Protein AF-A0A383BIZ0-F1 (afdb_monomer)

pLDDT: mean 73.34, std 13.03, range [51.78, 92.69]

Mean predicted aligned error: 13.06 Å

Radius of gyration: 22.9 Å; Cα contacts (8 Å, |Δi|>4): 50; chains: 1; bounding box: 58×27×60 Å

Foldseek 3Di:
DVVVVVVVVVVVVVVVVVVPPPDPPQAADEQDQDDDDPDDSVVSVVVSVVVLVVVVVVVRHHYDDPVNVVVVCVVVVVVVVPQPDPVNSVVSSVD

Nearest PDB structures (foldseek):
  4q6z-assembly1_A  TM=5.664E-01  e=2.538E+00  Escherichia coli UTI89

Solvent-accessible surface area (backbone atoms only — not comparable to full-atom values): 5911 Å² total; per-residue (Å²): 114,69,64,63,56,52,53,53,52,52,52,57,58,57,59,59,59,65,72,76,65,76,74,80,85,44,55,75,46,76,83,75,79,60,84,63,82,94,54,54,71,70,54,32,50,52,52,37,53,49,50,54,50,57,52,53,73,63,67,63,45,42,73,60,53,70,69,56,52,53,48,55,26,57,77,70,53,42,67,78,72,67,66,78,48,76,73,46,56,56,59,66,70,73,112

Sequence (95 aa):
MKAIRFTALICLITVNFHLYAQEENRPTVAILDFEGQGIGVQEVQTLTERMRTEIGNTNAVRLIERKAIESIMAEQGLAQSGCVSDECAAEVGQL

Secondary structure (DSSP, 8-state):
-HHHHHHHHHHHHHHHHHTT-----PPEE--PPPPPSSS-HHHHHHHHHHHHHHHHHT-SSEEPPHHHHHHHHHHTTTTTTT--SHHHHHHHTT-

Organism: NCBI:txid408172

Structure (mmCIF, N/CA/C/O backbone):
data_AF-A0A383BIZ0-F1
#
_entry.id   AF-A0A383BIZ0-F1
#
loop_
_atom_site.group_PDB
_atom_site.id
_atom_site.type_symbol
_atom_site.label_atom_id
_atom_site.label_alt_id
_atom_site.label_comp_id
_atom_site.label_asym_id
_atom_site.label_entity_id
_atom_site.label_seq_id
_atom_site.pdbx_PDB_ins_code
_atom_site.Cartn_x
_atom_site.Cartn_y
_atom_site.Cartn_z
_atom_site.occupancy
_atom_site.B_iso_or_equiv
_atom_site.auth_seq_id
_atom_site.auth_comp_id
_atom_site.auth_asym_id
_atom_site.auth_atom_id
_atom_site.pdbx_PDB_model_num
ATOM 1 N N . MET A 1 1 ? 38.040 5.109 -44.853 1.00 62.03 1 MET A N 1
ATOM 2 C CA . MET A 1 1 ? 38.549 4.940 -43.466 1.00 62.03 1 MET A CA 1
ATOM 3 C C . MET A 1 1 ? 37.850 5.825 -42.427 1.00 62.03 1 MET A C 1
ATOM 5 O O . MET A 1 1 ? 37.507 5.308 -41.375 1.00 62.03 1 MET A O 1
ATOM 9 N N . LYS A 1 2 ? 37.604 7.123 -42.684 1.00 66.50 2 LYS A N 1
ATOM 10 C CA . LYS A 1 2 ? 36.931 8.025 -41.718 1.00 66.50 2 LYS A CA 1
ATOM 11 C C . LYS A 1 2 ? 35.469 7.644 -41.427 1.00 66.50 2 LYS A C 1
ATOM 13 O O . LYS A 1 2 ? 35.084 7.626 -40.269 1.00 66.50 2 LYS A O 1
ATOM 18 N N . ALA A 1 3 ? 34.708 7.252 -42.455 1.00 64.81 3 ALA A N 1
ATOM 19 C CA . ALA A 1 3 ? 33.311 6.831 -42.313 1.00 64.81 3 ALA A CA 1
ATOM 20 C C . ALA A 1 3 ? 33.152 5.600 -41.403 1.00 64.81 3 ALA A C 1
ATOM 22 O O . ALA A 1 3 ? 32.365 5.639 -40.475 1.00 64.81 3 ALA A O 1
ATOM 23 N N . ILE A 1 4 ? 33.988 4.569 -41.580 1.00 73.62 4 ILE A N 1
ATOM 24 C CA . ILE A 1 4 ? 33.956 3.334 -40.771 1.00 73.62 4 ILE A CA 1
ATOM 25 C C . ILE A 1 4 ? 34.223 3.623 -39.284 1.00 73.62 4 ILE A C 1
ATOM 27 O O . ILE A 1 4 ? 33.560 3.068 -38.414 1.00 73.62 4 ILE A O 1
ATOM 31 N N . ARG A 1 5 ? 35.159 4.536 -38.983 1.00 71.94 5 ARG A N 1
ATOM 32 C CA . ARG A 1 5 ? 35.440 4.975 -37.606 1.00 71.94 5 ARG A CA 1
ATOM 33 C C . ARG A 1 5 ? 34.277 5.761 -36.996 1.00 71.94 5 ARG A C 1
ATOM 35 O O . ARG A 1 5 ? 34.000 5.602 -35.814 1.00 71.94 5 ARG A O 1
ATOM 42 N N . PHE A 1 6 ? 33.593 6.573 -37.800 1.00 74.62 6 PHE A N 1
ATOM 43 C CA . PHE A 1 6 ? 32.441 7.361 -37.364 1.00 74.62 6 PHE A CA 1
ATOM 44 C C . PHE A 1 6 ? 31.215 6.475 -37.099 1.00 74.62 6 PHE A C 1
ATOM 46 O O . PHE A 1 6 ? 30.559 6.623 -36.073 1.00 74.62 6 PHE A O 1
ATOM 53 N N . THR A 1 7 ? 30.958 5.494 -37.969 1.00 77.25 7 THR A N 1
ATOM 54 C CA . THR A 1 7 ? 29.876 4.515 -37.790 1.00 77.25 7 THR A CA 1
ATOM 55 C C . THR A 1 7 ? 30.105 3.643 -36.553 1.00 77.25 7 THR A C 1
ATOM 57 O O . THR A 1 7 ? 29.175 3.426 -35.783 1.00 77.25 7 THR A O 1
ATOM 60 N N . ALA A 1 8 ? 31.347 3.210 -36.299 1.00 79.38 8 ALA A N 1
ATOM 61 C CA . ALA A 1 8 ? 31.684 2.436 -35.101 1.00 79.38 8 ALA A CA 1
ATOM 62 C C . ALA A 1 8 ? 31.477 3.232 -33.796 1.00 79.38 8 ALA A C 1
ATOM 64 O O . ALA A 1 8 ? 30.993 2.680 -32.810 1.00 79.38 8 ALA A O 1
ATOM 65 N N . LEU A 1 9 ? 31.799 4.531 -33.797 1.00 77.31 9 LEU A N 1
ATOM 66 C CA . LEU A 1 9 ? 31.600 5.410 -32.641 1.00 77.31 9 LEU A CA 1
ATOM 67 C C . LEU A 1 9 ? 30.108 5.616 -32.329 1.00 77.31 9 LEU A C 1
ATOM 69 O O . LEU A 1 9 ? 29.707 5.562 -31.170 1.00 77.31 9 LEU A O 1
ATOM 73 N N . ILE A 1 10 ? 29.280 5.802 -33.362 1.00 79.50 10 ILE A N 1
ATOM 74 C CA . ILE A 1 10 ? 27.827 5.966 -33.212 1.00 79.50 10 ILE A CA 1
ATOM 75 C C . ILE A 1 10 ? 27.189 4.683 -32.660 1.00 79.50 10 ILE A C 1
ATOM 77 O O . ILE A 1 10 ? 26.394 4.768 -31.728 1.00 79.50 10 ILE A O 1
ATOM 81 N N . CYS A 1 11 ? 27.579 3.502 -33.155 1.00 75.12 11 CYS A N 1
ATOM 82 C CA . CYS A 1 11 ? 27.096 2.223 -32.619 1.00 75.12 11 CYS A CA 1
ATOM 83 C C . CYS A 1 11 ? 27.486 2.003 -31.149 1.00 75.12 11 CYS A C 1
ATOM 85 O O . CYS A 1 11 ? 26.684 1.488 -30.377 1.00 75.12 11 CYS A O 1
ATOM 87 N N . LEU A 1 12 ? 28.690 2.410 -30.736 1.00 69.81 12 LEU A N 1
ATOM 88 C CA . LEU A 1 12 ? 29.098 2.337 -29.330 1.00 69.81 12 LEU A CA 1
ATOM 89 C C . LEU A 1 12 ? 28.209 3.212 -28.439 1.00 69.81 12 LEU A C 1
ATOM 91 O O . LEU A 1 12 ? 27.811 2.778 -27.363 1.00 69.81 12 LEU A O 1
ATOM 95 N N . ILE A 1 13 ? 27.849 4.416 -28.885 1.00 72.38 13 ILE A N 1
ATOM 96 C CA . ILE A 1 13 ? 27.007 5.331 -28.102 1.00 72.38 13 ILE A CA 1
ATOM 97 C C . ILE A 1 13 ? 25.558 4.818 -28.011 1.00 72.38 13 ILE A C 1
ATOM 99 O O . ILE A 1 13 ? 24.967 4.861 -26.932 1.00 72.38 13 ILE A O 1
ATOM 103 N N . THR A 1 14 ? 24.986 4.279 -29.094 1.00 68.75 14 THR A N 1
ATOM 104 C CA . THR A 1 14 ? 23.585 3.810 -29.099 1.00 68.75 14 THR A CA 1
ATOM 105 C C . THR A 1 14 ? 23.367 2.514 -28.315 1.00 68.75 14 THR A C 1
ATOM 107 O O . THR A 1 14 ? 22.323 2.365 -27.682 1.00 68.75 14 THR A O 1
ATOM 110 N N . VAL A 1 15 ? 24.353 1.609 -28.276 1.00 65.69 15 VAL A N 1
ATOM 111 C CA . VAL A 1 15 ? 24.275 0.360 -27.488 1.00 65.69 15 VAL A CA 1
ATOM 112 C C . VAL A 1 15 ? 24.275 0.635 -25.979 1.00 65.69 15 VAL A C 1
ATOM 114 O O . VAL A 1 15 ? 23.562 -0.035 -25.235 1.00 65.69 15 VAL A O 1
ATOM 117 N N . ASN A 1 16 ? 25.005 1.655 -25.515 1.00 62.56 16 ASN A N 1
ATOM 118 C CA . ASN A 1 16 ? 25.016 2.034 -24.096 1.00 62.56 16 ASN A CA 1
ATOM 119 C C . ASN A 1 16 ? 23.671 2.616 -23.627 1.00 62.56 16 ASN A C 1
ATOM 121 O O . ASN A 1 16 ? 23.326 2.476 -22.459 1.00 62.56 16 ASN A O 1
ATOM 125 N N . PHE A 1 17 ? 22.884 3.225 -24.521 1.00 63.66 17 PHE A N 1
ATOM 126 C CA . PHE A 1 17 ? 21.608 3.851 -24.157 1.00 63.66 17 PHE A CA 1
ATOM 127 C C . PHE A 1 17 ? 20.517 2.826 -23.796 1.00 63.66 17 PHE A C 1
ATOM 129 O O . PHE A 1 17 ? 19.671 3.099 -22.953 1.00 63.66 17 PHE A O 1
ATOM 136 N N . HIS A 1 18 ? 20.547 1.626 -24.388 1.00 57.81 18 HIS A N 1
ATOM 137 C CA . HIS A 1 18 ? 19.543 0.582 -24.124 1.00 57.81 18 HIS A CA 1
ATOM 138 C C . HIS A 1 18 ? 19.756 -0.158 -22.792 1.00 57.81 18 HIS A C 1
ATOM 140 O O . HIS A 1 18 ? 18.828 -0.780 -22.287 1.00 57.81 18 HIS A O 1
ATOM 146 N N . LEU A 1 19 ? 20.952 -0.081 -22.195 1.00 57.38 19 LEU A N 1
ATOM 147 C CA . LEU A 1 19 ? 21.264 -0.742 -20.920 1.00 57.38 19 LEU A CA 1
ATOM 148 C C . LEU A 1 19 ? 20.660 -0.032 -19.698 1.00 57.38 19 LEU A C 1
ATOM 150 O O . LEU A 1 19 ? 20.476 -0.669 -18.665 1.00 57.38 19 LEU A O 1
ATOM 154 N N . TYR A 1 20 ? 20.318 1.253 -19.816 1.00 60.03 20 TYR A N 1
ATOM 155 C CA . TYR A 1 20 ? 19.788 2.059 -18.708 1.00 60.03 20 TYR A CA 1
ATOM 156 C C . TYR A 1 20 ? 18.255 2.158 -18.672 1.00 60.03 20 TYR A C 1
ATOM 158 O O . TYR A 1 20 ? 17.718 2.785 -17.765 1.00 60.03 20 TYR A O 1
ATOM 166 N N . ALA A 1 21 ? 17.545 1.545 -19.623 1.00 57.00 21 ALA A N 1
ATOM 167 C CA . ALA A 1 21 ? 16.092 1.672 -19.767 1.00 57.00 21 ALA A CA 1
ATOM 168 C C . ALA A 1 21 ? 15.312 0.415 -19.337 1.00 57.00 21 ALA A C 1
ATOM 170 O O . ALA A 1 21 ? 14.240 0.144 -19.873 1.00 57.00 21 ALA A O 1
ATOM 171 N N . GLN A 1 22 ? 15.832 -0.380 -18.394 1.00 60.16 22 GLN A N 1
ATOM 172 C CA . GLN A 1 22 ? 15.016 -1.434 -17.783 1.00 60.16 22 GLN A CA 1
ATOM 173 C C . GLN A 1 22 ? 14.015 -0.790 -16.822 1.00 60.16 22 GLN A C 1
ATOM 175 O O . GLN A 1 22 ? 14.323 -0.545 -15.658 1.00 60.16 22 GLN A O 1
ATOM 180 N N . GLU A 1 23 ? 12.826 -0.484 -17.339 1.00 60.78 23 GLU A N 1
ATOM 181 C CA . GLU A 1 23 ? 11.662 -0.182 -16.515 1.00 60.78 23 GLU A CA 1
ATOM 182 C C . GLU A 1 23 ? 11.363 -1.395 -15.634 1.00 60.78 23 GLU A C 1
ATOM 184 O O . GLU A 1 23 ? 11.099 -2.507 -16.102 1.00 60.78 23 GLU A O 1
ATOM 189 N N . GLU A 1 24 ? 11.444 -1.176 -14.329 1.00 65.62 24 GLU A N 1
ATOM 190 C CA . GLU A 1 24 ? 11.043 -2.140 -13.328 1.00 65.62 24 GLU A CA 1
ATOM 191 C C . GLU A 1 24 ? 9.514 -2.271 -13.372 1.00 65.62 24 GLU A C 1
ATOM 193 O O . GLU A 1 24 ? 8.790 -1.533 -12.708 1.00 65.62 24 GLU A O 1
ATOM 198 N N . ASN A 1 25 ? 9.025 -3.202 -14.200 1.00 68.88 25 ASN A N 1
ATOM 199 C CA . ASN A 1 25 ? 7.608 -3.542 -14.387 1.00 68.88 25 ASN A CA 1
ATOM 200 C C . ASN A 1 25 ? 7.005 -4.222 -13.140 1.00 68.88 25 ASN A C 1
ATOM 202 O O . ASN A 1 25 ? 6.443 -5.317 -13.212 1.00 68.88 25 ASN A O 1
ATOM 206 N N . ARG A 1 26 ? 7.139 -3.598 -11.967 1.00 80.62 26 ARG A N 1
ATOM 207 C CA . ARG A 1 26 ? 6.446 -4.023 -10.751 1.00 80.62 26 ARG A CA 1
ATOM 208 C C . ARG A 1 26 ? 5.007 -3.510 -10.816 1.00 80.62 26 ARG A C 1
ATOM 210 O O . ARG A 1 26 ? 4.810 -2.291 -10.872 1.00 80.62 26 ARG A O 1
ATOM 217 N N . PRO A 1 27 ? 3.991 -4.390 -10.785 1.00 82.31 27 PRO A N 1
ATOM 218 C CA . PRO A 1 27 ? 2.608 -3.947 -10.727 1.00 82.31 27 PRO A CA 1
ATOM 219 C C . PRO A 1 27 ? 2.379 -3.107 -9.468 1.00 82.31 27 PRO A C 1
ATOM 221 O O . PRO A 1 27 ? 2.983 -3.332 -8.416 1.00 82.31 27 PRO A O 1
ATOM 224 N N . THR A 1 28 ? 1.519 -2.103 -9.598 1.00 83.31 28 THR A N 1
ATOM 225 C CA . THR A 1 28 ? 1.173 -1.197 -8.503 1.00 83.31 28 THR A CA 1
ATOM 226 C C . THR A 1 28 ? -0.031 -1.755 -7.771 1.00 83.31 28 THR A C 1
ATOM 228 O O . THR A 1 28 ? -1.017 -2.108 -8.408 1.00 83.31 28 THR A O 1
ATOM 231 N N . VAL A 1 29 ? 0.062 -1.874 -6.449 1.00 85.19 29 VAL A N 1
ATOM 232 C CA . VAL A 1 29 ? -0.976 -2.515 -5.635 1.00 85.19 29 VAL A CA 1
ATOM 233 C C . VAL A 1 29 ? -1.301 -1.639 -4.432 1.00 85.19 29 VAL A C 1
ATOM 235 O O . VAL A 1 29 ? -0.411 -1.189 -3.707 1.00 85.19 29 VAL A O 1
ATOM 238 N N . ALA A 1 30 ? -2.594 -1.426 -4.209 1.00 83.69 30 ALA A N 1
ATOM 239 C CA . ALA A 1 30 ? -3.139 -0.833 -2.998 1.00 83.69 30 ALA A CA 1
ATOM 240 C C . ALA A 1 30 ? -3.778 -1.934 -2.141 1.00 83.69 30 ALA A C 1
ATOM 242 O O . ALA A 1 30 ? -4.451 -2.821 -2.659 1.00 83.69 30 ALA A O 1
ATOM 243 N N . ILE A 1 31 ? -3.550 -1.883 -0.828 1.00 83.75 31 ILE A N 1
ATOM 244 C CA . ILE A 1 31 ? -4.138 -2.818 0.140 1.00 83.75 31 ILE A CA 1
ATOM 245 C C . ILE A 1 31 ? -5.049 -2.003 1.048 1.00 83.75 31 ILE A C 1
ATOM 247 O O . ILE A 1 31 ? -4.556 -1.118 1.756 1.00 83.75 31 ILE A O 1
ATOM 251 N N . LEU A 1 32 ? -6.347 -2.300 1.003 1.00 82.94 32 LEU A N 1
ATOM 252 C CA . LEU A 1 32 ? -7.365 -1.730 1.885 1.00 82.94 32 LEU A CA 1
ATOM 253 C C . LEU A 1 32 ? -7.408 -2.490 3.218 1.00 82.94 32 LEU A C 1
ATOM 255 O O . LEU A 1 32 ? -6.905 -3.611 3.314 1.00 82.94 32 LEU A O 1
ATOM 259 N N . ASP A 1 33 ? -7.992 -1.868 4.242 1.00 83.44 33 ASP A N 1
ATOM 260 C CA . ASP A 1 33 ? -8.195 -2.517 5.537 1.00 83.44 33 ASP A CA 1
ATOM 261 C C . ASP A 1 33 ? -9.149 -3.707 5.395 1.00 83.44 33 ASP A C 1
ATOM 263 O O . ASP A 1 33 ? -10.159 -3.632 4.696 1.00 83.44 33 ASP A O 1
ATOM 267 N N . PHE A 1 34 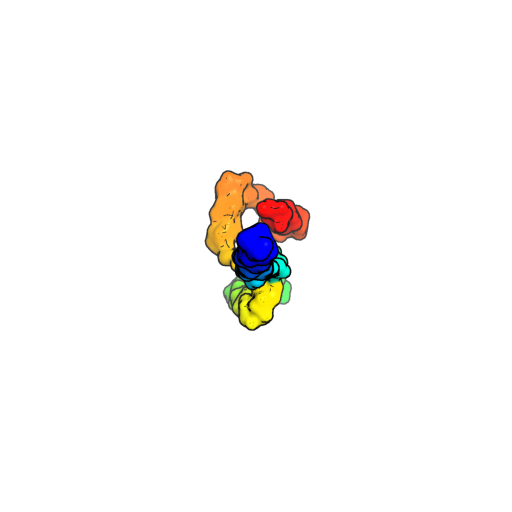? -8.816 -4.822 6.045 1.00 86.44 34 PHE A N 1
ATOM 268 C CA . PHE A 1 34 ? -9.656 -6.015 5.996 1.00 86.44 34 PHE A CA 1
ATOM 269 C C . PHE A 1 34 ? -10.999 -5.806 6.704 1.00 86.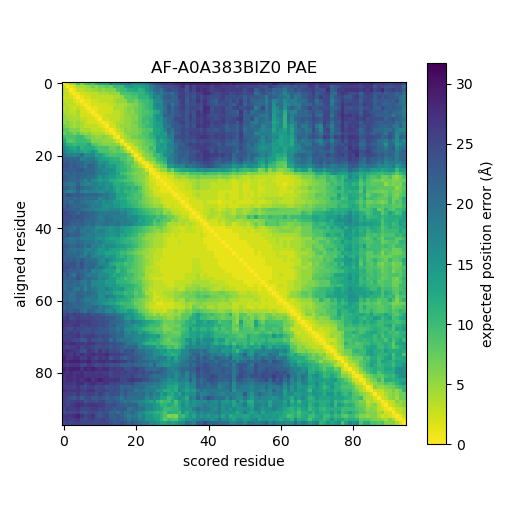44 34 PHE A C 1
ATOM 271 O O . PHE A 1 34 ? -11.117 -5.034 7.653 1.00 86.44 34 PHE A O 1
ATOM 278 N N . GLU A 1 35 ? -12.010 -6.573 6.303 1.00 85.44 35 GLU A N 1
ATOM 279 C CA . GLU A 1 35 ? -13.250 -6.681 7.067 1.00 85.44 35 GLU A CA 1
ATOM 280 C C . GLU A 1 35 ? -13.095 -7.726 8.179 1.00 85.44 35 GLU A C 1
ATOM 282 O O . GLU A 1 35 ? -12.764 -8.890 7.942 1.00 85.44 35 GLU A O 1
ATOM 287 N N . GLY A 1 36 ? -13.319 -7.313 9.426 1.00 85.19 36 GLY A N 1
ATOM 288 C CA . GLY A 1 36 ? -13.206 -8.200 10.580 1.00 85.19 36 GLY A CA 1
ATOM 289 C C . GLY A 1 36 ? -14.391 -9.157 10.704 1.00 85.19 36 GLY A C 1
ATOM 290 O O . GLY A 1 36 ? -15.530 -8.722 10.845 1.00 85.19 36 GLY A O 1
ATOM 291 N N . GLN A 1 37 ? -14.122 -10.463 10.763 1.00 88.44 37 GLN A N 1
ATOM 292 C CA . GLN A 1 37 ? -15.124 -11.487 11.082 1.00 88.44 37 GLN A CA 1
ATOM 293 C C . GLN A 1 37 ? -14.924 -12.017 12.507 1.00 88.44 37 GLN A C 1
ATOM 295 O O . GLN A 1 37 ? -14.181 -12.966 12.736 1.00 88.44 37 GLN A O 1
ATOM 300 N N . GLY A 1 38 ? -15.577 -11.383 13.486 1.00 89.00 38 GLY A N 1
ATOM 301 C CA . GLY A 1 38 ? -15.495 -11.790 14.898 1.00 89.00 38 GLY A CA 1
ATOM 302 C C . GLY A 1 38 ? -14.195 -11.399 15.614 1.00 89.00 38 GLY A C 1
ATOM 303 O O . GLY A 1 38 ? -13.965 -11.847 16.734 1.00 89.00 38 GLY A O 1
ATOM 304 N N . ILE A 1 39 ? -13.372 -10.554 14.991 1.00 89.12 39 ILE A N 1
ATOM 305 C CA . ILE A 1 39 ? -12.127 -10.007 15.546 1.00 89.12 39 ILE A CA 1
ATOM 306 C C . ILE A 1 39 ? -12.243 -8.497 15.762 1.00 89.12 39 ILE A C 1
ATOM 308 O O . ILE A 1 39 ? -13.041 -7.817 15.112 1.00 89.12 39 ILE A O 1
ATOM 312 N N . GLY A 1 40 ? -11.461 -7.967 16.703 1.00 91.75 40 GLY A N 1
ATOM 313 C CA . GLY A 1 40 ? -11.492 -6.544 17.036 1.00 91.75 40 GLY A CA 1
ATOM 314 C C . GLY A 1 40 ? -10.913 -5.668 15.921 1.00 91.75 40 GLY A C 1
ATOM 315 O O . GLY A 1 40 ? -9.980 -6.066 15.229 1.00 91.75 40 GLY A O 1
ATOM 316 N N . VAL A 1 41 ? -11.400 -4.430 15.794 1.00 87.81 41 VAL A N 1
ATOM 317 C CA . VAL A 1 41 ? -10.927 -3.458 14.781 1.00 87.81 41 VAL A CA 1
ATOM 318 C C . VAL A 1 41 ? -9.408 -3.251 14.843 1.00 87.81 41 VAL A C 1
ATOM 320 O O . VAL A 1 41 ? -8.735 -3.175 13.821 1.00 87.81 41 VAL A O 1
ATOM 323 N N . GLN A 1 42 ? -8.838 -3.213 16.047 1.00 89.06 42 GLN A N 1
ATOM 324 C CA . GLN A 1 42 ? -7.398 -3.035 16.235 1.00 89.06 42 GLN A CA 1
ATOM 325 C C . GLN A 1 42 ? -6.581 -4.248 15.758 1.00 89.06 42 GLN A C 1
ATOM 327 O O . GLN A 1 42 ? -5.457 -4.104 15.274 1.00 89.06 42 GLN A O 1
ATOM 332 N N . GLU A 1 43 ? -7.152 -5.446 15.864 1.00 89.81 43 GLU A N 1
ATOM 333 C CA . GLU A 1 43 ? -6.534 -6.687 15.399 1.00 89.81 43 GLU A CA 1
ATOM 334 C C . GLU A 1 43 ? -6.562 -6.758 13.871 1.00 89.81 43 GLU A C 1
ATOM 336 O O . GLU A 1 43 ? -5.536 -7.014 13.245 1.00 89.81 43 G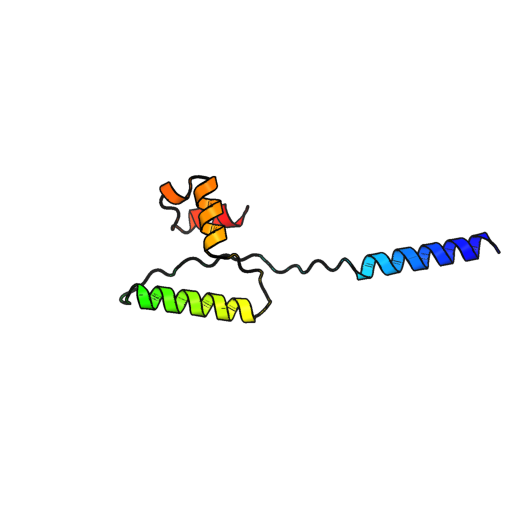LU A O 1
ATOM 341 N N . VAL A 1 44 ? -7.695 -6.394 13.269 1.00 92.06 44 VAL A N 1
ATOM 342 C CA . VAL A 1 44 ? -7.868 -6.236 11.816 1.00 92.06 44 VAL A CA 1
ATOM 343 C C . VAL A 1 44 ? -6.839 -5.270 11.225 1.00 92.06 44 VAL A C 1
ATOM 345 O O . VAL A 1 44 ? -6.166 -5.593 10.243 1.00 92.06 44 VAL A O 1
ATOM 348 N N . GLN A 1 45 ? -6.672 -4.097 11.840 1.00 88.50 45 GLN A N 1
ATOM 349 C CA . GLN A 1 45 ? -5.683 -3.111 11.400 1.00 88.50 45 GLN A CA 1
ATOM 350 C C . GLN A 1 45 ? -4.262 -3.662 11.513 1.00 88.50 45 GLN A C 1
ATOM 352 O O . GLN A 1 45 ? -3.470 -3.542 10.582 1.00 88.50 45 GLN A O 1
ATOM 357 N N . THR A 1 46 ? -3.947 -4.336 12.620 1.00 91.69 46 THR A N 1
ATOM 358 C CA . THR A 1 46 ? -2.626 -4.949 12.821 1.00 91.69 46 THR A CA 1
ATOM 359 C C . THR A 1 46 ? -2.335 -6.020 11.766 1.00 91.69 46 THR A C 1
ATOM 361 O O . THR A 1 46 ? -1.228 -6.070 11.227 1.00 91.69 46 THR A O 1
ATOM 364 N N . LEU A 1 47 ? -3.325 -6.851 11.428 1.00 91.69 47 LEU A N 1
ATOM 365 C CA . LEU A 1 47 ? -3.215 -7.864 10.376 1.00 91.69 47 LEU A CA 1
ATOM 366 C C . LEU A 1 47 ? -3.014 -7.235 8.995 1.00 91.69 47 LEU A C 1
ATOM 368 O O . LEU A 1 47 ? -2.160 -7.693 8.234 1.00 91.69 47 LEU A O 1
ATOM 372 N N . THR A 1 48 ? -3.746 -6.163 8.695 1.00 90.38 48 THR A N 1
ATOM 373 C CA . THR A 1 48 ? -3.610 -5.426 7.431 1.00 90.38 48 THR A CA 1
ATOM 374 C C . THR A 1 48 ? -2.210 -4.814 7.303 1.00 90.38 48 THR A C 1
ATOM 376 O O . THR A 1 48 ? -1.551 -4.976 6.274 1.00 90.38 48 THR A O 1
ATOM 379 N N . GLU A 1 49 ? -1.695 -4.174 8.358 1.00 90.88 49 GLU A N 1
ATOM 380 C CA . GLU A 1 49 ? -0.334 -3.616 8.358 1.00 90.88 49 GLU A CA 1
ATOM 381 C C . GLU A 1 49 ? 0.743 -4.690 8.228 1.00 90.88 49 GLU A C 1
ATOM 383 O O . GLU A 1 49 ? 1.741 -4.503 7.519 1.00 90.88 49 GLU A O 1
ATOM 388 N N . ARG A 1 50 ? 0.534 -5.841 8.878 1.00 92.69 50 ARG A N 1
ATOM 389 C CA . ARG A 1 50 ? 1.433 -6.981 8.734 1.00 92.69 50 ARG A CA 1
ATOM 390 C C . ARG A 1 50 ? 1.451 -7.456 7.284 1.00 92.69 50 ARG A C 1
ATOM 392 O O . ARG A 1 50 ? 2.532 -7.575 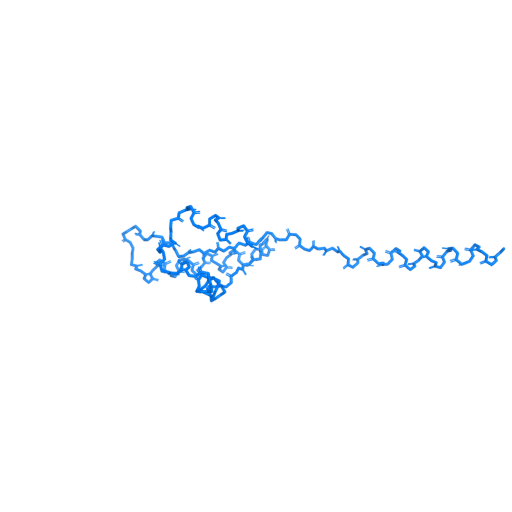6.720 1.00 92.69 50 ARG A O 1
ATOM 399 N N . MET A 1 51 ? 0.287 -7.635 6.659 1.00 91.62 51 MET A N 1
ATOM 400 C CA . MET A 1 51 ? 0.192 -8.027 5.250 1.00 91.62 51 MET A CA 1
ATOM 401 C C . MET A 1 51 ? 0.892 -7.025 4.328 1.00 91.62 51 MET A C 1
ATOM 403 O O . MET A 1 51 ? 1.670 -7.427 3.463 1.00 91.62 51 MET A O 1
ATOM 407 N N . ARG A 1 52 ? 0.669 -5.721 4.531 1.00 90.06 52 ARG A N 1
ATOM 408 C CA . ARG A 1 52 ? 1.319 -4.670 3.734 1.00 90.06 52 ARG A CA 1
ATOM 409 C C . ARG A 1 52 ? 2.840 -4.740 3.850 1.00 90.06 52 ARG A C 1
ATOM 411 O O . ARG A 1 52 ? 3.533 -4.633 2.842 1.00 90.06 52 ARG A O 1
ATOM 418 N N . THR A 1 53 ? 3.351 -4.983 5.053 1.00 91.12 53 THR A N 1
ATOM 419 C CA . THR A 1 53 ? 4.791 -5.141 5.291 1.00 91.12 53 THR A CA 1
ATOM 420 C C . THR A 1 53 ? 5.343 -6.384 4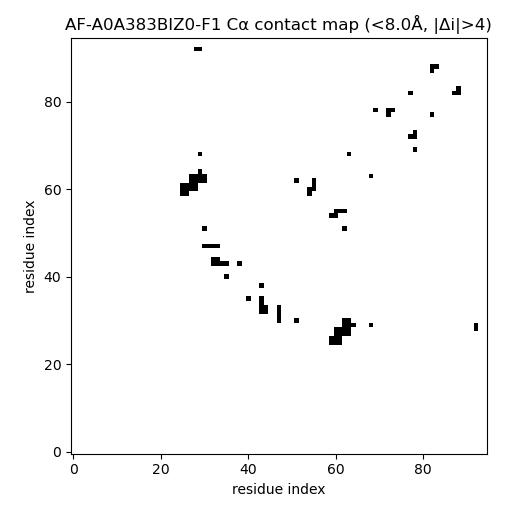.594 1.00 91.12 53 THR A C 1
ATOM 422 O O . THR A 1 53 ? 6.342 -6.289 3.884 1.00 91.12 53 THR A O 1
ATOM 425 N N . GLU A 1 54 ? 4.687 -7.538 4.742 1.00 92.56 54 GLU A N 1
ATOM 426 C CA . GLU A 1 54 ? 5.150 -8.785 4.120 1.00 92.56 54 GLU A CA 1
ATOM 427 C C . GLU A 1 54 ? 5.126 -8.697 2.587 1.00 92.56 54 GLU A C 1
ATOM 429 O O . GLU A 1 54 ? 6.094 -9.092 1.940 1.00 92.56 54 GLU A O 1
ATOM 434 N N . ILE A 1 55 ? 4.082 -8.105 1.992 1.00 89.75 55 ILE A N 1
ATOM 435 C CA . ILE A 1 55 ? 4.039 -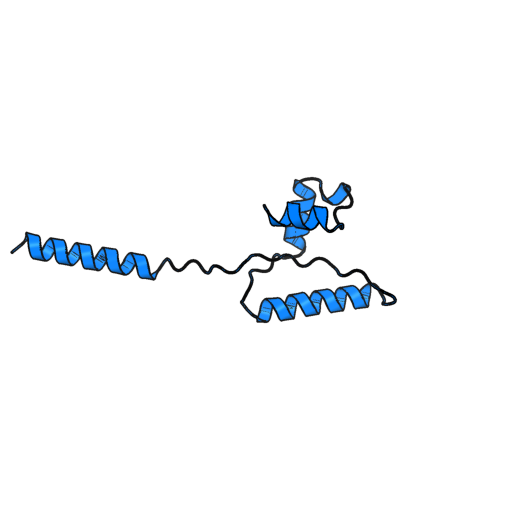7.855 0.545 1.00 89.75 55 ILE A CA 1
ATOM 436 C C . ILE A 1 55 ? 5.153 -6.886 0.126 1.00 89.75 55 ILE A C 1
ATOM 438 O O . ILE A 1 55 ? 5.827 -7.138 -0.874 1.00 89.75 55 ILE A O 1
ATOM 442 N N . GLY A 1 56 ? 5.399 -5.816 0.885 1.00 86.94 56 GLY A N 1
ATOM 443 C CA . GLY A 1 56 ? 6.474 -4.862 0.592 1.00 86.94 56 GLY A CA 1
ATOM 444 C C . GLY A 1 56 ? 7.855 -5.519 0.589 1.00 86.94 56 GLY A C 1
ATOM 445 O O . GLY A 1 56 ? 8.670 -5.253 -0.295 1.00 86.94 56 GLY A O 1
ATOM 446 N N . ASN A 1 57 ? 8.081 -6.462 1.507 1.00 89.12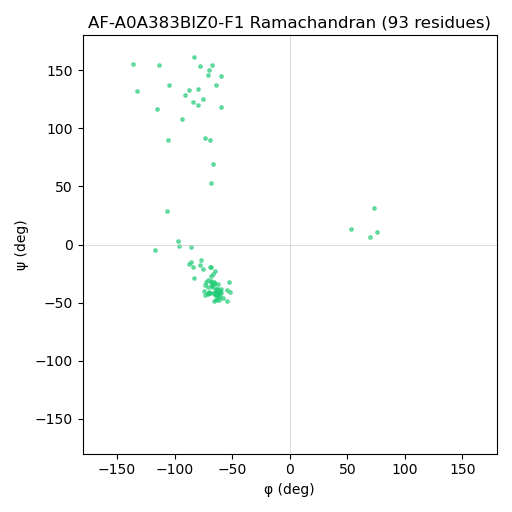 57 ASN A N 1
ATOM 447 C CA . ASN A 1 57 ? 9.326 -7.226 1.602 1.00 89.12 57 ASN A CA 1
ATOM 448 C C . ASN A 1 57 ? 9.577 -8.134 0.388 1.00 89.12 57 ASN A C 1
ATOM 450 O O . ASN A 1 57 ? 10.729 -8.467 0.107 1.00 89.12 57 ASN A O 1
ATOM 454 N N . THR A 1 58 ? 8.533 -8.521 -0.356 1.00 88.69 58 THR A N 1
ATOM 455 C CA . THR A 1 58 ? 8.699 -9.351 -1.562 1.00 88.69 58 THR A CA 1
ATOM 456 C C . THR A 1 58 ? 9.384 -8.615 -2.711 1.00 88.69 58 THR A C 1
ATOM 458 O O . THR A 1 58 ? 9.867 -9.269 -3.632 1.00 88.69 58 THR A O 1
ATOM 461 N N . ASN A 1 59 ? 9.412 -7.273 -2.696 1.00 81.69 59 ASN A N 1
ATOM 462 C CA . ASN A 1 59 ? 9.864 -6.442 -3.818 1.00 81.69 59 ASN A CA 1
ATOM 463 C C . ASN A 1 59 ? 9.172 -6.757 -5.163 1.00 81.69 59 ASN A C 1
ATOM 465 O O . ASN A 1 59 ? 9.615 -6.287 -6.203 1.00 81.69 59 ASN A O 1
ATOM 469 N N . ALA A 1 60 ? 8.080 -7.524 -5.173 1.00 83.00 60 ALA A N 1
ATOM 470 C CA . ALA A 1 60 ? 7.399 -7.915 -6.404 1.00 83.00 60 ALA A CA 1
ATOM 471 C C . ALA A 1 60 ? 6.410 -6.849 -6.892 1.00 83.00 60 ALA A C 1
ATOM 473 O O . ALA A 1 60 ? 6.022 -6.857 -8.056 1.00 83.00 60 ALA A O 1
ATOM 474 N N . VAL A 1 61 ? 5.997 -5.935 -6.010 1.00 85.38 61 VAL A N 1
ATOM 475 C CA . VAL A 1 61 ? 4.962 -4.933 -6.281 1.00 85.38 61 VAL A CA 1
ATOM 476 C C . VAL A 1 61 ? 5.376 -3.561 -5.760 1.00 85.38 61 VAL A C 1
ATOM 478 O O . VAL A 1 61 ? 6.170 -3.447 -4.822 1.00 85.38 61 VAL A O 1
ATOM 481 N N . ARG A 1 62 ? 4.816 -2.508 -6.354 1.00 83.69 62 ARG A N 1
ATOM 482 C CA . ARG A 1 62 ? 4.919 -1.135 -5.851 1.00 83.69 62 ARG A CA 1
ATOM 483 C C . ARG A 1 62 ? 3.701 -0.845 -4.977 1.00 83.69 62 ARG A C 1
ATOM 485 O O . ARG A 1 62 ? 2.592 -0.722 -5.490 1.00 83.69 62 ARG A O 1
ATOM 492 N N . LEU A 1 63 ? 3.903 -0.764 -3.663 1.00 84.62 63 LEU A N 1
ATOM 493 C CA . LEU A 1 63 ? 2.823 -0.478 -2.718 1.00 84.62 63 LEU A CA 1
ATOM 494 C C . LEU A 1 63 ? 2.496 1.013 -2.680 1.00 84.62 63 LEU A C 1
ATOM 496 O O . LEU A 1 63 ? 3.395 1.848 -2.582 1.00 84.62 63 LEU A O 1
ATOM 500 N N . ILE A 1 64 ? 1.205 1.334 -2.721 1.00 81.38 64 ILE A N 1
ATOM 501 C CA . ILE A 1 64 ? 0.708 2.693 -2.488 1.00 81.38 64 ILE A CA 1
ATOM 502 C C . ILE A 1 64 ? 0.483 2.889 -0.984 1.00 81.38 64 ILE A C 1
ATOM 504 O O . ILE A 1 64 ? -0.118 2.047 -0.311 1.00 81.38 64 ILE A O 1
ATOM 508 N N . GLU A 1 65 ? 0.966 4.010 -0.447 1.00 69.12 65 GLU A N 1
ATOM 509 C CA . GLU A 1 65 ? 0.748 4.368 0.953 1.00 69.12 65 GLU A CA 1
ATOM 510 C C . GLU A 1 65 ? -0.707 4.768 1.221 1.00 69.12 65 GLU A C 1
ATOM 512 O O . GLU A 1 65 ? -1.349 5.436 0.412 1.00 69.12 65 GLU A O 1
ATOM 517 N N . ARG A 1 66 ? -1.204 4.442 2.419 1.00 69.88 66 ARG A N 1
ATOM 518 C CA . ARG A 1 66 ? -2.576 4.747 2.862 1.00 69.88 66 ARG A CA 1
ATOM 519 C C . ARG A 1 66 ? -2.949 6.223 2.683 1.00 69.88 66 ARG A C 1
ATOM 521 O O . ARG A 1 66 ? -4.029 6.531 2.202 1.00 69.88 66 ARG A O 1
ATOM 528 N N . LYS A 1 67 ? -2.015 7.131 2.985 1.00 64.62 67 LYS A N 1
ATOM 529 C CA . LYS A 1 67 ? -2.209 8.582 2.830 1.00 64.62 67 LYS A CA 1
ATOM 530 C C . LYS A 1 67 ? -2.379 9.017 1.374 1.00 64.62 67 LYS A C 1
ATOM 532 O O . LYS A 1 67 ? -3.093 9.977 1.119 1.00 64.62 67 LYS A O 1
ATOM 537 N N . ALA A 1 68 ? -1.729 8.323 0.438 1.00 64.31 68 ALA A N 1
ATOM 538 C CA . ALA A 1 68 ? -1.877 8.597 -0.987 1.00 64.31 68 ALA A CA 1
ATOM 539 C C . ALA A 1 68 ? -3.240 8.112 -1.503 1.00 64.31 68 ALA A C 1
ATOM 541 O O . ALA A 1 68 ? -3.852 8.776 -2.331 1.00 64.31 68 ALA A O 1
ATOM 542 N N . ILE A 1 69 ? -3.755 7.001 -0.963 1.00 66.19 69 ILE A N 1
ATOM 543 C CA . ILE A 1 69 ? -5.126 6.544 -1.237 1.00 66.19 69 ILE A CA 1
ATOM 544 C C . ILE A 1 69 ? -6.128 7.577 -0.708 1.00 66.19 69 ILE A C 1
ATOM 546 O O . ILE A 1 69 ? -7.003 8.014 -1.447 1.00 66.19 69 ILE A O 1
ATOM 550 N N . GLU A 1 70 ? -5.960 8.035 0.535 1.00 64.44 70 GLU A N 1
ATOM 551 C CA . GLU A 1 70 ? -6.825 9.053 1.145 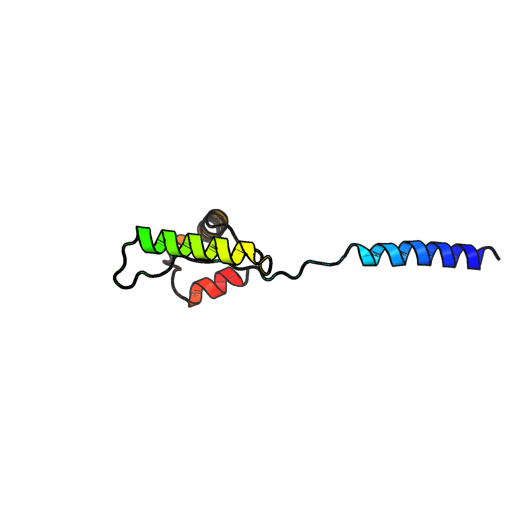1.00 64.44 70 GLU A CA 1
ATOM 552 C C . GLU A 1 70 ? -6.808 10.381 0.371 1.00 64.44 70 GLU A C 1
ATOM 554 O O . GLU A 1 70 ? -7.866 10.978 0.182 1.00 64.44 70 GLU A O 1
ATOM 559 N N . SER A 1 71 ? -5.648 10.833 -0.126 1.00 63.16 71 SER A N 1
ATOM 560 C CA . SER A 1 71 ? -5.567 12.055 -0.937 1.00 63.16 71 SER A CA 1
ATOM 561 C C . SER A 1 71 ? -6.221 11.890 -2.308 1.00 63.16 71 SER A C 1
ATOM 563 O O . SER A 1 71 ? -6.968 12.773 -2.715 1.00 63.16 71 SER A O 1
ATOM 565 N N . ILE A 1 72 ? -6.023 10.753 -2.987 1.00 65.69 72 ILE A N 1
ATOM 566 C CA . ILE A 1 72 ? -6.681 10.458 -4.275 1.00 65.69 72 ILE A CA 1
ATOM 567 C C . ILE A 1 72 ? -8.204 10.400 -4.090 1.00 65.69 72 ILE A C 1
ATOM 569 O O . ILE A 1 72 ? -8.959 11.008 -4.852 1.00 65.69 72 ILE A O 1
ATOM 573 N N . MET A 1 73 ? -8.670 9.729 -3.034 1.00 62.28 73 MET A N 1
ATOM 574 C CA . MET A 1 73 ? -10.096 9.625 -2.723 1.00 62.28 73 MET A CA 1
ATOM 575 C C . MET A 1 73 ? -10.712 10.961 -2.282 1.00 62.28 73 MET A C 1
ATOM 577 O O . MET A 1 73 ? -11.888 11.204 -2.559 1.00 62.28 73 MET A O 1
ATOM 581 N N . ALA A 1 74 ? -9.952 11.829 -1.607 1.00 64.94 74 ALA A N 1
ATOM 582 C CA . ALA A 1 74 ? -10.403 13.163 -1.209 1.00 64.94 74 ALA A CA 1
ATOM 583 C C . ALA A 1 74 ? -10.450 14.141 -2.394 1.00 64.94 74 ALA A C 1
ATOM 585 O O . ALA A 1 74 ? -11.408 14.904 -2.511 1.00 64.94 74 ALA A O 1
ATOM 586 N N . GLU A 1 75 ? -9.460 14.096 -3.289 1.00 62.16 75 GLU A N 1
ATOM 587 C CA . GLU A 1 75 ? -9.406 14.937 -4.494 1.00 62.16 75 GLU A CA 1
ATOM 588 C C . GLU A 1 75 ? -10.525 14.606 -5.485 1.00 62.16 75 GLU A C 1
ATOM 590 O O . GLU A 1 75 ? -11.058 15.504 -6.137 1.00 62.16 75 GLU A O 1
ATOM 595 N N . GLN A 1 76 ? -10.925 13.336 -5.563 1.00 60.50 76 GLN A N 1
ATOM 596 C CA . GLN A 1 76 ? -11.998 12.886 -6.453 1.00 60.50 76 GLN A CA 1
ATOM 597 C C . GLN A 1 76 ? -13.372 12.767 -5.770 1.00 60.50 76 GLN A C 1
ATOM 599 O O . GLN A 1 76 ? -14.339 12.353 -6.404 1.00 60.50 76 GLN A O 1
ATOM 604 N N . GLY A 1 77 ? -13.499 13.125 -4.487 1.00 58.72 77 GLY A N 1
ATOM 605 C CA . GLY A 1 77 ? -14.772 13.063 -3.752 1.00 58.72 77 GLY A CA 1
ATOM 606 C C . GLY A 1 77 ? -15.292 11.644 -3.452 1.00 58.72 77 GLY A C 1
ATOM 607 O O . GLY A 1 77 ? -16.382 11.495 -2.900 1.00 58.72 77 GLY A O 1
ATOM 608 N N . LEU A 1 78 ? -14.504 10.606 -3.746 1.00 60.09 78 LEU A N 1
ATOM 609 C CA . LEU A 1 78 ? -14.812 9.184 -3.526 1.00 60.09 78 LEU A CA 1
ATOM 610 C C . LEU A 1 78 ? -14.861 8.805 -2.034 1.00 60.09 78 LEU A C 1
ATOM 612 O O . LEU A 1 78 ? -15.467 7.808 -1.647 1.00 60.09 78 LEU A O 1
ATOM 616 N N . ALA A 1 79 ? -14.256 9.617 -1.164 1.00 51.78 79 ALA A N 1
ATOM 617 C CA . ALA A 1 79 ? -14.337 9.427 0.285 1.00 51.78 79 ALA A CA 1
ATOM 618 C C . ALA A 1 79 ? -15.762 9.637 0.848 1.00 51.78 79 ALA A C 1
ATOM 620 O O . ALA A 1 79 ? -16.093 9.071 1.888 1.00 51.78 79 ALA A O 1
ATOM 621 N N . GLN A 1 80 ? -16.622 10.421 0.176 1.00 51.78 80 GLN A N 1
ATOM 622 C CA . GLN A 1 80 ? -18.020 10.629 0.593 1.00 51.78 80 GLN A CA 1
ATOM 623 C C . GLN A 1 80 ? -18.999 9.588 0.034 1.00 51.78 80 GLN A C 1
ATOM 625 O O . GLN A 1 80 ? -20.107 9.471 0.556 1.00 51.78 80 GLN A O 1
ATOM 630 N N . SER A 1 81 ? -18.620 8.832 -0.999 1.00 55.81 81 SER A N 1
ATOM 631 C CA . SER A 1 81 ? -19.508 7.867 -1.661 1.00 55.81 81 SER A CA 1
ATOM 632 C C . SER A 1 81 ? -19.541 6.485 -0.996 1.00 55.81 81 SER A C 1
ATOM 634 O O . SER A 1 81 ? -20.314 5.634 -1.425 1.00 55.81 81 SER A O 1
ATOM 636 N N . GLY A 1 82 ? -18.758 6.246 0.065 1.00 51.88 82 GLY A N 1
ATOM 637 C CA . GLY A 1 82 ? -18.727 4.945 0.748 1.00 51.88 82 GLY A CA 1
ATOM 638 C C . GLY A 1 82 ? -18.006 3.856 -0.052 1.00 51.88 82 GLY A C 1
ATOM 639 O O . GLY A 1 82 ? -18.361 2.685 0.047 1.00 51.88 82 GLY A O 1
ATOM 640 N N . CYS A 1 83 ? -17.005 4.248 -0.846 1.00 54.19 83 CYS A N 1
ATOM 641 C CA . CYS A 1 83 ? -16.188 3.397 -1.713 1.00 54.19 83 CYS A CA 1
ATOM 642 C C . CYS A 1 83 ? -15.292 2.406 -0.947 1.00 54.19 83 CYS A C 1
ATOM 644 O O . CYS A 1 83 ? -14.070 2.531 -0.919 1.00 54.19 83 CYS A O 1
ATOM 646 N N . VAL A 1 84 ? -15.919 1.420 -0.312 1.00 54.75 84 VAL A N 1
ATOM 647 C CA . VAL A 1 84 ? -15.260 0.261 0.312 1.00 54.75 84 VAL A CA 1
ATOM 648 C C . VAL A 1 84 ? -15.697 -1.046 -0.372 1.00 54.75 84 VAL A C 1
ATOM 650 O O . VAL A 1 84 ? -15.161 -2.101 -0.066 1.00 54.75 84 VAL A O 1
ATOM 653 N N . SER A 1 85 ? -16.643 -0.996 -1.322 1.00 57.03 85 SER A N 1
ATOM 654 C CA . SER A 1 85 ? -17.077 -2.173 -2.082 1.00 57.03 85 SER A CA 1
ATOM 655 C C . SER A 1 85 ? -16.087 -2.550 -3.190 1.00 57.03 85 SER A C 1
ATOM 657 O O . SER A 1 85 ? -15.369 -1.695 -3.724 1.00 57.03 85 SER A O 1
ATOM 659 N N . ASP A 1 86 ? -16.073 -3.837 -3.551 1.00 56.56 86 ASP A N 1
ATOM 660 C CA . ASP A 1 86 ? -15.178 -4.426 -4.558 1.00 56.56 86 ASP A CA 1
ATOM 661 C C . ASP A 1 86 ? -15.217 -3.681 -5.903 1.00 56.56 86 ASP A C 1
ATOM 663 O O . ASP A 1 86 ? -14.199 -3.583 -6.595 1.00 56.56 86 ASP A O 1
ATOM 667 N N . GLU A 1 87 ? -16.369 -3.107 -6.268 1.00 54.44 87 GLU A N 1
ATOM 668 C CA . GLU A 1 87 ? -16.521 -2.370 -7.523 1.00 54.44 87 GLU A CA 1
ATOM 669 C C . GLU A 1 87 ? -15.714 -1.063 -7.547 1.00 54.44 87 GLU A C 1
ATOM 671 O O . GLU A 1 87 ? -15.161 -0.708 -8.589 1.00 54.44 87 GLU A O 1
ATOM 676 N N . CYS A 1 88 ? -15.585 -0.370 -6.410 1.00 60.88 88 CYS A N 1
ATOM 677 C CA . CYS A 1 88 ? -14.879 0.912 -6.358 1.00 60.88 88 CYS A CA 1
ATOM 678 C C . CYS A 1 88 ? -13.356 0.746 -6.229 1.00 60.88 88 CYS A C 1
ATOM 680 O O . CYS A 1 88 ? -12.590 1.557 -6.752 1.00 60.88 88 CYS A O 1
ATOM 682 N N . ALA A 1 89 ? -12.888 -0.345 -5.612 1.00 62.44 89 ALA A N 1
ATOM 683 C CA . ALA A 1 89 ? -11.460 -0.664 -5.556 1.00 62.44 89 ALA A CA 1
ATOM 684 C C . ALA A 1 89 ? -10.860 -0.906 -6.958 1.00 62.44 89 ALA A C 1
ATOM 686 O O . ALA A 1 89 ? -9.711 -0.540 -7.216 1.00 62.44 89 ALA A O 1
ATOM 687 N N . ALA A 1 90 ? -11.646 -1.480 -7.877 1.00 60.66 90 ALA A N 1
ATOM 688 C CA . ALA A 1 90 ? -11.234 -1.710 -9.260 1.00 60.66 90 ALA A CA 1
ATOM 689 C C . ALA A 1 90 ? -11.141 -0.413 -10.086 1.00 60.66 90 ALA A C 1
ATOM 691 O O . ALA A 1 90 ? -10.235 -0.285 -10.907 1.00 60.66 90 ALA A O 1
ATOM 692 N N . GLU A 1 91 ? -12.043 0.547 -9.861 1.00 59.62 91 GLU A N 1
ATOM 693 C CA . GLU A 1 91 ? -12.043 1.847 -10.549 1.00 59.62 91 GLU A CA 1
ATOM 694 C C . GLU A 1 91 ? -10.874 2.729 -10.085 1.00 59.62 91 GLU A C 1
ATOM 696 O O . GLU A 1 91 ? -10.159 3.298 -10.909 1.00 59.62 91 GLU A O 1
ATOM 701 N N . VAL A 1 92 ? -10.593 2.747 -8.776 1.00 65.56 92 VAL A N 1
ATOM 702 C CA . VAL A 1 92 ? -9.435 3.458 -8.205 1.00 65.56 92 VAL A CA 1
ATOM 703 C C . VAL A 1 92 ? -8.105 2.850 -8.667 1.00 65.56 92 VAL A C 1
ATOM 705 O O . VAL A 1 92 ? -7.134 3.577 -8.852 1.00 65.56 92 VAL A O 1
ATOM 708 N N . GLY A 1 93 ? -8.042 1.531 -8.876 1.00 60.06 93 GLY A N 1
ATOM 709 C CA . GLY A 1 93 ? -6.827 0.841 -9.322 1.00 60.06 93 GLY A CA 1
ATOM 710 C C . GLY A 1 93 ? -6.490 0.980 -10.813 1.00 60.06 93 GLY A C 1
ATOM 711 O O . GLY A 1 93 ? -5.383 0.613 -11.205 1.00 60.06 93 GLY A O 1
ATOM 712 N N . GLN A 1 94 ? -7.419 1.464 -11.648 1.00 61.22 94 GLN A N 1
ATOM 713 C CA . GLN A 1 94 ? -7.185 1.697 -13.084 1.00 61.22 94 GLN A CA 1
ATOM 714 C C . GLN A 1 94 ? -6.563 3.068 -13.398 1.00 61.22 94 GLN A C 1
ATOM 716 O O . GLN A 1 94 ? -6.089 3.259 -14.520 1.00 61.22 94 GLN A O 1
ATOM 721 N N . LEU A 1 95 ? -6.590 4.002 -12.441 1.00 54.66 95 LEU A N 1
ATOM 722 C CA . LEU A 1 95 ? -6.012 5.347 -12.543 1.00 54.66 95 LEU A CA 1
ATOM 723 C C . LEU A 1 95 ? -4.495 5.339 -12.299 1.00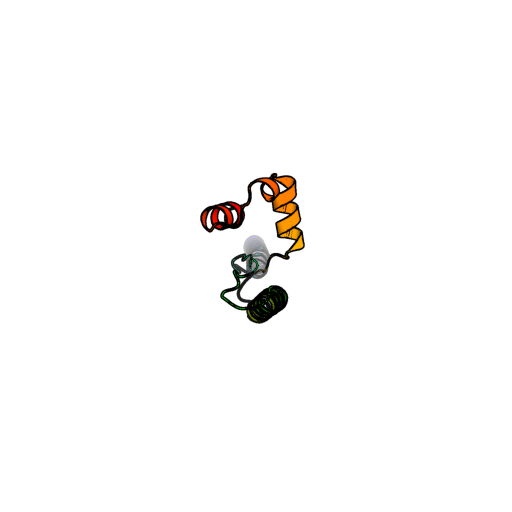 54.66 95 LEU A C 1
ATOM 725 O O . LEU A 1 95 ? -3.801 6.102 -13.010 1.00 54.66 95 LEU A O 1
#